Protein AF-A0A2A2LGZ2-F1 (afdb_monomer_lite)

pLDDT: mean 76.16, std 16.34, range [39.12, 95.75]

Structure (mmCIF, N/CA/C/O backbone):
data_AF-A0A2A2LGZ2-F1
#
_entry.id   AF-A0A2A2LGZ2-F1
#
loop_
_atom_site.group_PDB
_atom_site.id
_atom_site.type_symbol
_atom_site.label_atom_id
_atom_site.label_alt_id
_atom_site.label_comp_id
_atom_site.label_asym_id
_atom_site.label_entity_id
_atom_site.label_seq_id
_atom_site.pdbx_PDB_ins_code
_atom_site.Cartn_x
_atom_site.Cartn_y
_atom_site.Cartn_z
_atom_site.occupancy
_atom_site.B_iso_or_equiv
_atom_site.auth_seq_id
_atom_site.auth_comp_id
_atom_site.auth_asym_id
_atom_site.auth_atom_id
_atom_site.pdbx_PDB_model_num
ATOM 1 N N . MET A 1 1 ? 76.588 16.239 -77.522 1.00 44.78 1 MET A N 1
ATOM 2 C CA . MET A 1 1 ? 76.264 17.146 -76.398 1.00 44.78 1 MET A CA 1
ATOM 3 C C . MET A 1 1 ? 74.750 17.242 -76.330 1.00 44.78 1 MET A C 1
ATOM 5 O O . MET A 1 1 ? 74.149 17.799 -77.230 1.00 44.78 1 MET A O 1
ATOM 9 N N . MET A 1 2 ? 74.140 16.309 -75.604 1.00 39.12 2 MET A N 1
ATOM 10 C CA . MET A 1 2 ? 73.633 16.467 -74.230 1.00 39.12 2 MET A CA 1
ATOM 11 C C . MET A 1 2 ? 72.289 17.203 -74.178 1.00 39.12 2 MET A C 1
ATOM 13 O O . MET A 1 2 ? 72.211 18.424 -74.146 1.00 39.12 2 MET A O 1
ATOM 17 N N . TYR A 1 3 ? 71.244 16.375 -74.173 1.00 49.75 3 TYR A N 1
ATOM 18 C CA . TYR A 1 3 ? 69.929 16.649 -73.613 1.00 49.75 3 TYR A CA 1
ATOM 19 C C . TYR A 1 3 ? 70.075 16.844 -72.098 1.00 49.75 3 TYR A C 1
ATOM 21 O O . TYR A 1 3 ? 70.552 15.934 -71.422 1.00 49.75 3 TYR A O 1
ATOM 29 N N . GLN A 1 4 ? 69.614 17.968 -71.556 1.00 49.53 4 GLN A N 1
ATOM 30 C CA . GLN A 1 4 ? 69.186 18.024 -70.161 1.00 49.53 4 GLN A CA 1
ATOM 31 C C . GLN A 1 4 ? 68.104 19.097 -70.027 1.00 49.53 4 GLN A C 1
ATOM 33 O O . GLN A 1 4 ? 68.352 20.289 -70.179 1.00 49.53 4 GLN A O 1
ATOM 38 N N . LYS A 1 5 ? 66.867 18.632 -69.859 1.00 46.56 5 LYS A N 1
ATOM 39 C CA . LYS A 1 5 ? 65.690 19.441 -69.568 1.00 46.56 5 LYS A CA 1
ATOM 40 C C . LYS A 1 5 ? 65.498 19.324 -68.062 1.00 46.56 5 LYS A C 1
ATOM 42 O O . LYS A 1 5 ? 65.321 18.216 -67.566 1.00 46.56 5 LYS A O 1
ATOM 47 N N . ASP A 1 6 ? 65.628 20.435 -67.350 1.00 51.03 6 ASP A N 1
ATOM 48 C CA . ASP A 1 6 ? 65.463 20.471 -65.901 1.00 51.03 6 ASP A CA 1
ATOM 49 C C . ASP A 1 6 ? 63.998 20.209 -65.541 1.00 51.03 6 ASP A C 1
ATOM 51 O O . ASP A 1 6 ? 63.151 21.106 -65.578 1.00 51.03 6 ASP A O 1
ATOM 55 N N . ASP A 1 7 ? 63.705 18.963 -65.180 1.00 48.34 7 ASP A N 1
ATOM 56 C CA . ASP A 1 7 ? 62.466 18.573 -64.520 1.00 48.34 7 ASP A CA 1
ATOM 57 C C . ASP A 1 7 ? 62.476 19.128 -63.089 1.00 48.34 7 ASP A C 1
ATOM 59 O O . ASP A 1 7 ? 62.823 18.454 -62.116 1.00 48.34 7 ASP A O 1
ATOM 63 N N . ARG A 1 8 ? 62.085 20.399 -62.940 1.00 48.09 8 ARG A N 1
ATOM 64 C CA . ARG A 1 8 ? 61.658 20.922 -61.641 1.00 48.09 8 ARG A CA 1
ATOM 65 C C . ARG A 1 8 ? 60.344 20.248 -61.266 1.00 48.09 8 ARG A C 1
ATOM 67 O O . ARG A 1 8 ? 59.267 20.654 -61.692 1.00 48.09 8 ARG A O 1
ATOM 74 N N . PHE A 1 9 ? 60.481 19.199 -60.465 1.00 47.12 9 PHE A N 1
ATOM 75 C CA . PHE A 1 9 ? 59.415 18.524 -59.744 1.00 47.12 9 PHE A CA 1
ATOM 76 C C . PHE A 1 9 ? 58.618 19.548 -58.922 1.00 47.12 9 PHE A C 1
ATOM 78 O O . PHE A 1 9 ? 59.066 20.030 -57.882 1.00 47.12 9 PHE A O 1
ATOM 85 N N . ASP A 1 10 ? 57.426 19.882 -59.403 1.00 51.50 10 ASP A N 1
ATOM 86 C CA . ASP A 1 10 ? 56.444 20.682 -58.682 1.00 51.50 10 ASP A CA 1
ATOM 87 C C . ASP A 1 10 ? 55.789 19.775 -57.625 1.00 51.50 10 ASP A C 1
ATOM 89 O O . ASP A 1 10 ? 54.738 19.162 -57.833 1.00 51.50 10 ASP A O 1
ATOM 93 N N . VAL A 1 11 ? 56.473 19.590 -56.492 1.00 50.34 11 VAL A N 1
ATOM 94 C CA . VAL A 1 11 ? 55.923 18.868 -55.340 1.00 50.34 11 VAL A CA 1
ATOM 95 C C . VAL A 1 11 ? 54.878 19.771 -54.690 1.00 50.34 11 VAL A C 1
ATOM 97 O O . VAL A 1 11 ? 55.154 20.479 -53.724 1.00 50.34 11 VAL A O 1
ATOM 100 N N . ARG A 1 12 ? 53.637 19.729 -55.189 1.00 44.62 12 ARG A N 1
ATOM 101 C CA . ARG A 1 12 ? 52.492 20.108 -54.354 1.00 44.62 12 ARG A CA 1
ATOM 102 C C . ARG A 1 12 ? 52.461 19.143 -53.171 1.00 44.62 12 ARG A C 1
ATOM 104 O O . ARG A 1 12 ? 52.309 17.941 -53.403 1.00 44.62 12 ARG A O 1
ATOM 111 N N . PRO A 1 13 ? 52.524 19.608 -51.913 1.00 41.66 13 PRO A N 1
ATOM 112 C CA . PRO A 1 13 ? 52.136 18.758 -50.807 1.00 41.66 13 PRO A CA 1
ATOM 113 C C . PRO A 1 13 ? 50.638 18.485 -50.959 1.00 41.66 13 PRO A C 1
ATOM 115 O O . PRO A 1 13 ? 49.785 19.331 -50.689 1.00 41.66 13 PRO A O 1
ATOM 118 N N . GLN A 1 14 ? 50.323 17.292 -51.459 1.00 46.50 14 GLN A N 1
ATOM 119 C CA . GLN A 1 14 ? 48.977 16.751 -51.454 1.00 46.50 14 GLN A CA 1
ATOM 120 C C . GLN A 1 14 ? 48.501 16.753 -49.996 1.00 46.50 14 GLN A C 1
ATOM 122 O O . GLN A 1 14 ? 49.131 16.177 -49.109 1.00 46.50 14 GLN A O 1
ATOM 127 N N . SER A 1 15 ? 47.421 17.487 -49.742 1.00 46.94 15 SER A N 1
ATOM 128 C CA . SER A 1 15 ? 46.870 17.745 -48.417 1.00 46.94 15 SER A CA 1
ATOM 129 C C . SER A 1 15 ? 46.639 16.450 -47.629 1.00 46.94 15 SER A C 1
ATOM 131 O O . SER A 1 15 ? 45.709 15.694 -47.911 1.00 46.94 15 SER A O 1
ATOM 133 N N . SER A 1 16 ? 47.413 16.232 -46.570 1.00 45.28 16 SER A N 1
ATOM 134 C CA . SER A 1 16 ? 47.244 15.124 -45.620 1.00 45.28 16 SER A CA 1
ATOM 135 C C . SER A 1 16 ? 46.106 15.364 -44.606 1.00 45.28 16 SER A C 1
ATOM 137 O O . SER A 1 16 ? 46.173 14.934 -43.454 1.00 45.28 16 SER A O 1
ATOM 139 N N . SER A 1 17 ? 45.023 16.043 -45.007 1.00 50.12 17 SER A N 1
ATOM 140 C CA . SER A 1 17 ? 43.923 16.429 -44.103 1.00 50.12 17 SER A CA 1
ATOM 141 C C . SER A 1 17 ? 42.783 15.402 -43.997 1.00 50.12 17 SER A C 1
ATOM 143 O O . SER A 1 17 ? 41.851 15.600 -43.216 1.00 50.12 17 SER A O 1
ATOM 145 N N . SER A 1 18 ? 42.840 14.275 -44.716 1.00 51.56 18 SER A N 1
ATOM 146 C CA . SER A 1 18 ? 41.735 13.301 -44.753 1.00 51.56 18 SER A CA 1
ATOM 147 C C . SER A 1 18 ? 41.701 12.327 -43.567 1.00 51.56 18 SER A C 1
ATOM 149 O O . SER A 1 18 ? 40.631 11.825 -43.222 1.00 51.56 18 SER A O 1
ATOM 151 N N . ARG A 1 19 ? 42.826 12.097 -42.870 1.00 50.62 19 ARG A N 1
ATOM 152 C CA . ARG A 1 19 ? 42.880 11.142 -41.741 1.00 50.62 19 ARG A CA 1
ATOM 153 C C . ARG A 1 19 ? 42.188 11.634 -40.467 1.00 50.62 19 ARG A C 1
ATOM 155 O O . ARG A 1 19 ? 41.647 10.820 -39.727 1.00 50.62 19 ARG A O 1
ATOM 162 N N . ARG A 1 20 ? 42.157 12.948 -40.213 1.00 51.59 20 ARG A N 1
ATOM 163 C CA . ARG A 1 20 ? 41.529 13.511 -38.996 1.00 51.59 20 ARG A CA 1
ATOM 164 C C . ARG A 1 20 ? 40.005 13.615 -39.102 1.00 51.59 20 ARG A C 1
ATOM 166 O O . ARG A 1 20 ? 39.320 13.531 -38.090 1.00 51.59 20 ARG A O 1
ATOM 173 N N . LYS A 1 21 ? 39.472 13.752 -40.322 1.00 53.53 21 LYS A N 1
ATOM 174 C CA . LYS A 1 21 ? 38.022 13.834 -40.566 1.00 53.53 21 LYS A CA 1
ATOM 175 C C . LYS A 1 21 ? 37.324 12.483 -40.375 1.00 53.53 21 LYS A C 1
ATOM 177 O O . LYS A 1 21 ? 36.236 12.456 -39.816 1.00 53.53 21 LYS A O 1
ATOM 182 N N . CYS A 1 22 ? 37.983 11.382 -40.748 1.00 53.44 22 CYS A N 1
ATOM 183 C CA . CYS A 1 22 ? 37.447 10.025 -40.591 1.00 53.44 22 CYS A CA 1
ATOM 184 C C . CYS A 1 22 ? 37.313 9.611 -39.110 1.00 53.44 22 CYS A C 1
ATOM 186 O O . CYS A 1 22 ? 36.309 9.026 -38.715 1.00 53.44 22 CYS A O 1
ATOM 188 N N . GLY A 1 23 ? 38.274 9.991 -38.256 1.00 62.25 23 GLY A N 1
ATOM 189 C CA . GLY A 1 23 ? 38.171 9.744 -36.811 1.00 62.25 23 GLY A CA 1
ATOM 190 C C . GLY A 1 23 ? 37.024 10.518 -36.153 1.00 62.25 23 GLY A C 1
ATOM 191 O O . GLY A 1 23 ? 36.313 9.978 -35.312 1.00 62.25 23 GLY A O 1
ATOM 192 N N . TRP A 1 24 ? 36.788 11.763 -36.578 1.00 71.25 24 TRP A N 1
ATOM 193 C CA . TRP A 1 24 ? 35.737 12.599 -35.995 1.00 71.25 24 TRP A CA 1
ATOM 194 C C . TRP A 1 24 ? 34.327 12.122 -36.364 1.00 71.25 24 TRP A C 1
ATOM 196 O O . TRP A 1 24 ? 33.457 12.064 -35.498 1.00 71.25 24 TRP A O 1
ATOM 206 N N . THR A 1 25 ? 34.110 11.686 -37.610 1.00 78.81 25 THR A N 1
ATOM 207 C CA . THR A 1 25 ? 32.826 11.103 -38.036 1.00 78.81 25 THR A CA 1
ATOM 208 C C . THR A 1 25 ? 32.512 9.800 -37.304 1.00 78.81 25 THR A C 1
ATOM 210 O O . THR A 1 25 ? 31.365 9.575 -36.929 1.00 78.81 25 THR A O 1
ATOM 213 N N . VAL A 1 26 ? 33.524 8.968 -37.035 1.00 83.12 26 VAL A N 1
ATOM 214 C CA . VAL A 1 26 ? 33.347 7.719 -36.277 1.00 83.12 26 VAL A CA 1
ATOM 215 C C . VAL A 1 26 ? 32.962 8.014 -34.824 1.00 83.12 26 VAL A C 1
ATOM 217 O O . VAL A 1 26 ? 32.014 7.419 -34.319 1.00 83.12 26 VAL A O 1
ATOM 220 N N . CYS A 1 27 ? 33.607 8.986 -34.171 1.00 82.81 27 CYS A N 1
ATOM 221 C CA . CYS A 1 27 ? 33.244 9.391 -32.808 1.00 82.81 27 CYS A CA 1
ATOM 222 C C . CYS A 1 27 ? 31.810 9.936 -32.704 1.00 82.81 27 CYS A C 1
ATOM 224 O O . CYS A 1 27 ? 31.127 9.656 -31.722 1.00 82.81 27 CYS A O 1
ATOM 226 N N . ILE A 1 28 ? 31.332 10.675 -33.711 1.00 86.19 28 ILE A N 1
ATOM 227 C CA . ILE A 1 28 ? 29.954 11.194 -33.739 1.00 86.19 28 ILE A CA 1
ATOM 228 C C . ILE A 1 28 ? 28.942 10.048 -33.856 1.00 86.19 28 ILE A C 1
ATOM 230 O O . ILE A 1 28 ? 27.957 10.022 -33.121 1.00 86.19 28 ILE A O 1
ATOM 234 N N . VAL A 1 29 ? 29.194 9.078 -34.740 1.00 90.00 29 VAL A N 1
ATOM 235 C CA . VAL A 1 29 ? 28.307 7.916 -34.921 1.00 90.00 29 VAL A CA 1
ATOM 236 C C . VAL A 1 29 ? 28.266 7.057 -33.656 1.00 90.00 29 VAL A C 1
ATOM 238 O O . VAL A 1 29 ? 27.186 6.676 -33.210 1.00 90.00 29 VAL A O 1
ATOM 241 N N . VAL A 1 30 ? 29.418 6.807 -33.030 1.00 90.81 30 VAL A N 1
ATOM 242 C CA . VAL A 1 30 ? 29.490 6.078 -31.754 1.00 90.81 30 VAL A CA 1
ATOM 243 C C . VAL A 1 30 ? 28.767 6.845 -30.643 1.00 90.81 30 VAL A C 1
ATOM 245 O O . VAL A 1 30 ? 28.018 6.241 -29.879 1.00 90.81 30 VAL A O 1
ATOM 248 N N . GLY A 1 31 ? 28.919 8.171 -30.584 1.00 92.00 31 GLY A N 1
ATOM 249 C CA . GLY A 1 31 ? 28.205 9.020 -29.629 1.00 92.00 31 GLY A CA 1
ATOM 250 C C . GLY A 1 31 ? 26.684 8.975 -29.806 1.00 92.00 31 GLY A C 1
ATOM 251 O O . GLY A 1 31 ? 25.954 8.850 -28.825 1.00 92.00 31 GLY A O 1
ATOM 252 N N . LEU A 1 32 ? 26.196 9.003 -31.050 1.00 92.50 32 LEU A N 1
ATOM 253 C CA . LEU A 1 32 ? 24.768 8.870 -31.352 1.00 92.50 32 LEU A CA 1
ATOM 254 C C . LEU A 1 32 ? 24.224 7.492 -30.963 1.00 92.50 32 LEU A C 1
ATOM 256 O O . LEU A 1 32 ? 23.167 7.410 -30.343 1.00 92.50 32 LEU A O 1
ATOM 260 N N . LEU A 1 3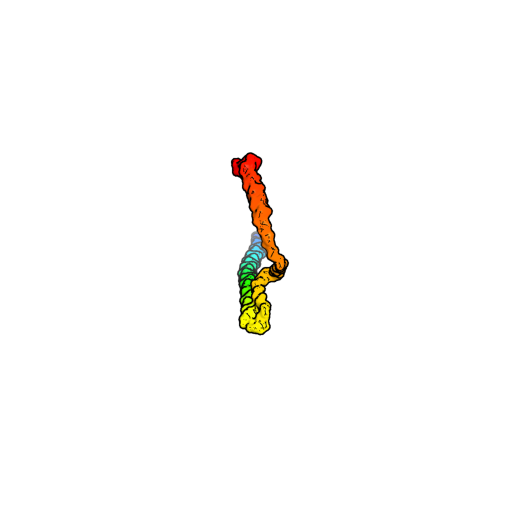3 ? 24.954 6.415 -31.263 1.00 93.56 33 LEU A N 1
ATOM 261 C CA . LEU A 1 33 ? 24.564 5.063 -30.854 1.00 93.56 33 LEU A CA 1
ATOM 262 C C . LEU A 1 33 ? 24.542 4.910 -29.328 1.00 93.56 33 LEU A C 1
ATOM 264 O O . LEU A 1 33 ? 23.622 4.294 -28.792 1.00 93.56 33 LEU A O 1
ATOM 268 N N . ALA A 1 34 ? 25.499 5.516 -28.623 1.00 93.94 34 ALA A N 1
ATOM 269 C CA . ALA A 1 34 ? 25.519 5.532 -27.164 1.00 93.94 34 ALA A CA 1
ATOM 270 C C . ALA A 1 34 ? 24.314 6.291 -26.580 1.00 93.94 34 ALA A C 1
ATOM 272 O O . ALA A 1 34 ? 23.690 5.809 -25.636 1.00 93.94 34 ALA A O 1
ATOM 273 N N . LEU A 1 35 ? 23.938 7.434 -27.165 1.00 93.81 35 LEU A N 1
ATOM 274 C CA . LEU A 1 35 ? 22.752 8.194 -26.750 1.00 93.81 35 LEU A CA 1
ATOM 275 C C . LEU A 1 35 ? 21.451 7.424 -26.997 1.00 93.81 35 LEU A C 1
ATOM 277 O O . LEU A 1 35 ? 20.571 7.420 -26.138 1.00 93.81 35 LEU A O 1
ATOM 281 N N . ILE A 1 36 ? 21.338 6.737 -28.135 1.00 95.25 36 ILE A N 1
ATOM 282 C CA . ILE A 1 36 ? 20.180 5.887 -28.439 1.00 95.25 36 ILE A CA 1
ATOM 283 C C . ILE A 1 36 ? 20.109 4.718 -27.450 1.00 95.25 36 ILE A C 1
ATOM 285 O O . ILE A 1 36 ? 19.046 4.452 -26.891 1.00 95.25 36 ILE A O 1
ATOM 289 N N . GLY A 1 37 ? 21.238 4.059 -27.177 1.00 95.12 37 GLY A N 1
ATOM 290 C CA . GLY 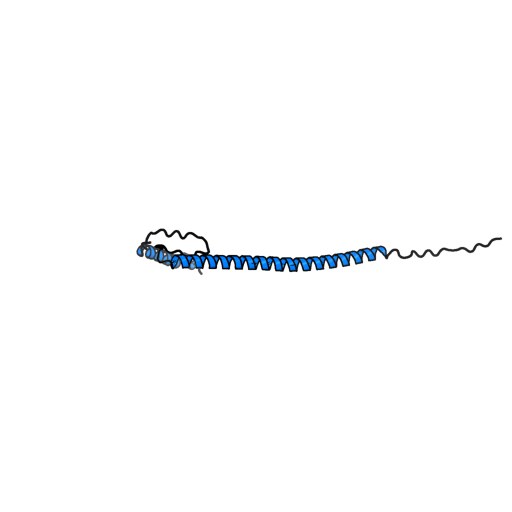A 1 37 ? 21.317 2.991 -26.180 1.00 95.12 37 GLY A CA 1
ATOM 291 C C . GLY A 1 37 ? 20.898 3.465 -24.786 1.00 95.12 37 GLY A C 1
ATOM 292 O O . GLY A 1 37 ? 20.112 2.794 -24.119 1.00 95.12 37 GLY A O 1
ATOM 293 N N . LEU A 1 38 ? 21.344 4.657 -24.378 1.00 95.62 38 LEU A N 1
ATOM 294 C CA . LEU A 1 38 ? 20.950 5.271 -23.112 1.00 95.62 38 LEU A CA 1
ATOM 295 C C . LEU A 1 38 ? 19.444 5.567 -23.066 1.00 95.62 38 LEU A C 1
ATOM 297 O O . LEU A 1 38 ? 18.796 5.266 -22.066 1.00 95.62 38 LEU A O 1
ATOM 301 N N . ALA A 1 39 ? 18.869 6.109 -2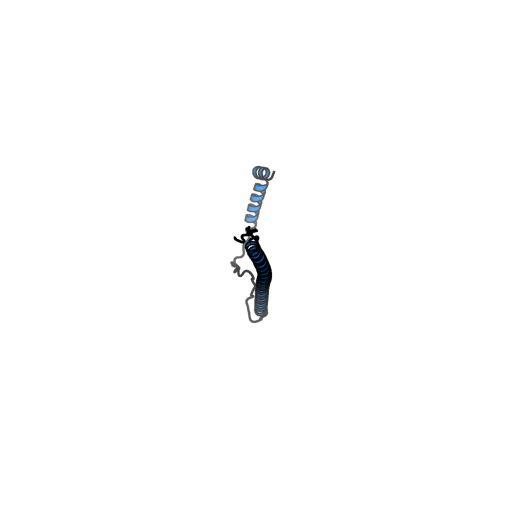4.142 1.00 94.69 39 ALA A N 1
ATOM 302 C CA . ALA A 1 39 ? 17.437 6.395 -24.213 1.00 94.69 39 ALA A CA 1
ATOM 303 C C . ALA A 1 39 ? 16.587 5.117 -24.101 1.00 94.69 39 ALA A C 1
ATOM 305 O O . ALA A 1 39 ? 15.608 5.087 -23.352 1.00 94.69 39 ALA A O 1
ATOM 306 N N . ILE A 1 40 ? 16.991 4.040 -24.784 1.00 95.75 40 ILE A N 1
ATOM 307 C CA . ILE A 1 40 ? 16.324 2.734 -24.695 1.00 95.75 40 ILE A CA 1
ATOM 308 C C . ILE A 1 40 ? 16.444 2.167 -23.277 1.00 95.75 40 ILE A C 1
ATOM 310 O O . ILE A 1 40 ? 15.450 1.690 -22.727 1.00 95.75 40 ILE A O 1
ATOM 314 N N . PHE A 1 41 ? 17.631 2.248 -22.669 1.00 95.75 41 PHE A N 1
ATOM 315 C CA . PHE A 1 41 ? 17.863 1.779 -21.304 1.00 95.75 41 PHE A CA 1
ATOM 316 C C . PHE A 1 41 ? 16.990 2.524 -20.290 1.00 95.75 41 PHE A C 1
ATOM 318 O O . PHE A 1 41 ? 16.346 1.888 -19.460 1.00 95.75 41 PHE A O 1
ATOM 325 N N . LEU A 1 42 ? 16.907 3.853 -20.386 1.00 95.38 42 LEU A N 1
ATOM 326 C CA . LEU A 1 42 ? 16.059 4.664 -19.511 1.00 95.38 42 LEU A CA 1
ATOM 327 C C . LEU A 1 42 ? 14.572 4.334 -19.688 1.00 95.38 42 LEU A C 1
ATOM 329 O O . LEU A 1 42 ? 13.856 4.212 -18.695 1.00 95.38 42 LEU A O 1
ATOM 333 N N . GLY A 1 43 ? 14.116 4.129 -20.927 1.00 95.50 43 GLY A N 1
ATOM 334 C CA . GLY A 1 43 ? 12.745 3.696 -21.203 1.00 95.50 43 GLY A CA 1
ATOM 335 C C . GLY A 1 43 ? 12.428 2.341 -20.565 1.00 95.50 43 GLY A C 1
ATOM 336 O O . GLY A 1 43 ? 11.432 2.202 -19.854 1.00 95.50 43 GLY A O 1
ATOM 337 N N . TRP A 1 44 ? 13.309 1.355 -20.751 1.00 95.25 44 TRP A N 1
ATOM 338 C CA . TRP A 1 44 ? 13.160 0.029 -20.149 1.00 95.25 44 TRP A CA 1
ATOM 339 C C . TRP A 1 44 ? 13.212 0.067 -18.624 1.00 95.25 44 TRP A C 1
ATOM 341 O O . TRP A 1 44 ? 12.346 -0.518 -17.978 1.00 95.25 44 TRP A O 1
ATOM 351 N N . ALA A 1 45 ? 14.179 0.777 -18.045 1.00 93.44 45 ALA A N 1
ATOM 352 C CA . ALA A 1 45 ? 14.310 0.930 -16.601 1.00 93.44 45 ALA A CA 1
ATOM 353 C C . ALA A 1 45 ? 13.061 1.582 -15.992 1.00 93.44 45 ALA A C 1
ATOM 355 O O . ALA A 1 45 ? 12.553 1.100 -14.981 1.00 93.44 45 ALA A O 1
ATOM 356 N N . GLY A 1 46 ? 12.513 2.616 -16.640 1.00 94.06 46 GLY A N 1
ATOM 357 C CA . GLY A 1 46 ? 11.272 3.265 -16.218 1.00 94.06 46 GLY A CA 1
ATOM 358 C C . GLY A 1 46 ? 10.077 2.310 -16.213 1.00 94.06 46 GLY A C 1
ATOM 359 O O . GLY A 1 46 ? 9.354 2.237 -15.220 1.00 94.06 46 GLY A O 1
ATOM 360 N N . VAL A 1 47 ? 9.898 1.519 -17.278 1.00 94.38 47 VAL A N 1
ATOM 361 C CA . VAL A 1 47 ? 8.827 0.509 -17.346 1.00 94.38 47 VAL A CA 1
ATOM 362 C C . VAL A 1 47 ? 9.018 -0.579 -16.289 1.00 94.38 47 VAL A C 1
ATOM 364 O O . VAL A 1 47 ? 8.051 -0.973 -15.640 1.00 94.38 47 VAL A O 1
ATOM 367 N N . MET A 1 48 ? 10.246 -1.058 -16.087 1.00 93.31 48 MET A N 1
ATOM 368 C CA . MET A 1 48 ? 10.550 -2.106 -15.108 1.00 93.31 48 MET A CA 1
ATOM 369 C C . MET A 1 48 ? 10.248 -1.631 -13.681 1.00 93.31 48 MET A C 1
ATOM 371 O O . MET A 1 48 ? 9.518 -2.300 -12.951 1.00 93.31 48 MET A O 1
ATOM 375 N N . LEU A 1 49 ? 10.715 -0.431 -13.320 1.00 90.38 49 LEU A N 1
ATOM 376 C CA . LEU A 1 49 ? 10.432 0.192 -12.026 1.00 90.38 49 LEU A CA 1
ATOM 377 C C . LEU A 1 49 ? 8.935 0.443 -11.829 1.00 90.38 49 LEU A C 1
ATOM 379 O O . LEU A 1 49 ? 8.409 0.172 -10.753 1.00 90.38 49 LEU A O 1
ATOM 383 N N . TYR A 1 50 ? 8.233 0.903 -12.867 1.00 92.19 50 TYR A N 1
ATOM 384 C CA . TYR A 1 50 ? 6.788 1.100 -12.809 1.00 92.19 50 TYR A CA 1
ATOM 385 C C . TYR A 1 50 ? 6.042 -0.215 -12.562 1.00 92.19 50 TYR A C 1
ATOM 387 O O . TYR A 1 50 ? 5.205 -0.284 -11.664 1.00 92.19 50 TYR A O 1
ATOM 395 N N . LYS A 1 51 ? 6.364 -1.279 -13.310 1.00 90.50 51 LYS A N 1
ATOM 396 C CA . LYS A 1 51 ? 5.733 -2.593 -13.117 1.00 90.50 51 LYS A CA 1
ATOM 397 C C . LYS A 1 51 ? 6.026 -3.145 -11.729 1.00 90.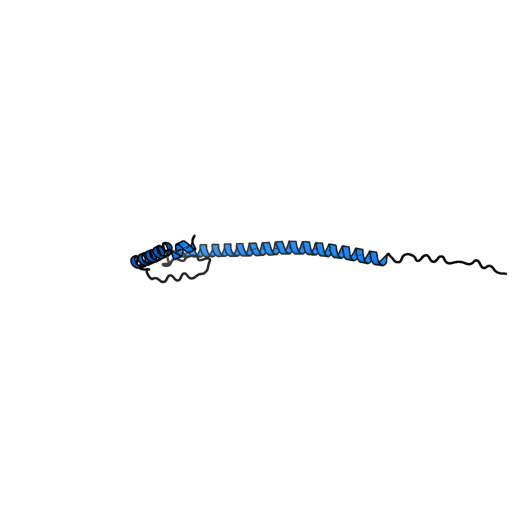50 51 LYS A C 1
ATOM 399 O O . LYS A 1 51 ? 5.099 -3.606 -11.078 1.00 90.50 51 LYS A O 1
ATOM 404 N N . HIS A 1 52 ? 7.267 -3.044 -11.257 1.00 88.19 52 HIS A N 1
ATOM 405 C CA . HIS A 1 52 ? 7.627 -3.511 -9.922 1.00 88.19 52 HIS A CA 1
ATOM 406 C C . HIS A 1 52 ? 6.892 -2.729 -8.826 1.00 88.19 52 HIS A C 1
ATOM 408 O O . HIS A 1 52 ? 6.389 -3.328 -7.880 1.00 88.19 52 HIS A O 1
ATOM 414 N N . TYR A 1 53 ? 6.770 -1.407 -8.964 1.00 86.50 53 TYR A N 1
ATOM 415 C CA . TYR A 1 53 ? 6.026 -0.579 -8.016 1.00 86.50 53 TYR A CA 1
ATOM 416 C C . TYR A 1 53 ? 4.530 -0.924 -7.996 1.00 86.50 53 TYR A C 1
ATOM 418 O O . TYR A 1 53 ? 3.936 -1.076 -6.930 1.00 86.50 53 TYR A O 1
ATOM 426 N N . VAL A 1 54 ? 3.913 -1.071 -9.172 1.00 87.75 54 VAL A N 1
ATOM 427 C CA . VAL A 1 54 ? 2.491 -1.425 -9.285 1.00 87.75 54 VAL A CA 1
ATOM 428 C C . VAL A 1 54 ? 2.229 -2.832 -8.750 1.00 87.75 54 VAL A C 1
ATOM 430 O O . VAL A 1 54 ? 1.241 -3.016 -8.040 1.00 87.75 54 VAL A O 1
ATOM 433 N N . SER A 1 55 ? 3.105 -3.800 -9.037 1.00 83.44 55 SER A N 1
ATOM 434 C CA . SER A 1 55 ? 3.036 -5.150 -8.468 1.00 83.44 55 SER A CA 1
ATOM 435 C C . SER A 1 55 ? 3.115 -5.115 -6.944 1.00 83.44 55 SER A C 1
ATOM 437 O O . SER A 1 55 ? 2.199 -5.606 -6.300 1.00 83.44 55 SER A O 1
ATOM 439 N N . ASP A 1 56 ? 4.094 -4.419 -6.359 1.00 81.50 56 ASP A N 1
ATOM 440 C CA . ASP A 1 56 ? 4.233 -4.298 -4.899 1.00 81.50 56 ASP A CA 1
ATOM 441 C C . ASP A 1 56 ? 2.976 -3.725 -4.224 1.00 81.50 56 ASP A C 1
ATOM 443 O O . ASP A 1 56 ? 2.590 -4.131 -3.123 1.00 81.50 56 ASP A O 1
ATOM 447 N N . VAL A 1 57 ? 2.335 -2.739 -4.858 1.00 80.44 57 VAL A N 1
ATOM 448 C CA . VAL A 1 57 ? 1.096 -2.139 -4.347 1.00 80.44 57 VAL A CA 1
ATOM 449 C C . VAL A 1 57 ? -0.085 -3.099 -4.499 1.00 80.44 57 VAL A C 1
ATOM 451 O O . VAL A 1 57 ? -0.900 -3.208 -3.577 1.00 80.44 57 VAL A O 1
ATOM 454 N N . ASN A 1 58 ? -0.185 -3.800 -5.630 1.00 82.62 58 ASN A N 1
ATOM 455 C CA . ASN A 1 58 ? -1.244 -4.779 -5.863 1.00 82.62 58 ASN A CA 1
ATOM 456 C C . ASN A 1 58 ? -1.121 -5.985 -4.931 1.00 82.62 58 ASN A C 1
ATOM 458 O O . ASN A 1 58 ? -2.122 -6.353 -4.323 1.00 82.62 58 ASN A O 1
ATOM 462 N N . ASP A 1 59 ? 0.080 -6.523 -4.741 1.00 79.12 59 ASP A N 1
ATOM 463 C CA . ASP A 1 59 ? 0.339 -7.670 -3.869 1.00 79.12 59 ASP A CA 1
ATOM 464 C C . ASP A 1 59 ? -0.028 -7.338 -2.418 1.00 79.12 59 ASP A C 1
ATOM 466 O O . ASP A 1 59 ? -0.685 -8.120 -1.728 1.00 79.12 59 ASP A O 1
ATOM 470 N N . LYS A 1 60 ? 0.303 -6.122 -1.953 1.00 80.62 60 LYS A N 1
ATOM 471 C CA . LYS A 1 60 ? -0.135 -5.630 -0.635 1.00 80.62 60 LYS A CA 1
ATOM 472 C C . LYS A 1 60 ? -1.655 -5.543 -0.531 1.00 80.62 60 LYS A C 1
ATOM 474 O O . LYS A 1 60 ? -2.212 -5.879 0.512 1.00 80.62 60 LYS A O 1
ATOM 479 N N . ARG A 1 61 ? -2.329 -5.081 -1.587 1.00 83.25 61 ARG A N 1
ATOM 480 C CA . ARG A 1 61 ? -3.792 -4.962 -1.613 1.00 83.25 61 ARG A CA 1
ATOM 481 C C . ARG A 1 61 ? -4.468 -6.332 -1.592 1.00 83.25 61 ARG A C 1
ATOM 483 O O . ARG A 1 61 ? -5.409 -6.524 -0.830 1.00 83.25 61 ARG A O 1
ATOM 490 N N . GLU A 1 62 ? -3.972 -7.278 -2.379 1.00 82.88 62 GLU A N 1
ATOM 491 C CA . GLU A 1 62 ? -4.504 -8.639 -2.438 1.00 82.88 62 GLU A CA 1
ATOM 492 C C . GLU A 1 62 ? -4.316 -9.379 -1.110 1.00 82.88 62 GLU A C 1
ATOM 494 O O . GLU A 1 62 ? -5.244 -10.025 -0.619 1.00 82.88 62 GLU A O 1
ATOM 499 N N . ASN A 1 63 ? -3.158 -9.213 -0.470 1.00 84.44 63 ASN A N 1
ATOM 500 C CA . ASN A 1 63 ? -2.886 -9.809 0.835 1.00 84.44 63 ASN A CA 1
ATOM 501 C C . ASN A 1 63 ? -3.773 -9.195 1.939 1.00 84.44 63 ASN A C 1
ATOM 503 O O . ASN A 1 63 ? -4.368 -9.917 2.742 1.00 84.44 63 ASN A O 1
ATOM 507 N N . ASP A 1 64 ? -3.953 -7.867 1.933 1.00 86.62 64 ASP A N 1
ATOM 508 C CA . ASP A 1 64 ? -4.899 -7.173 2.820 1.00 86.62 64 ASP A CA 1
ATOM 509 C C . ASP A 1 64 ? -6.335 -7.708 2.649 1.00 86.62 64 ASP A C 1
ATOM 511 O O . ASP A 1 64 ? -7.045 -7.937 3.635 1.00 86.62 64 ASP A O 1
ATOM 515 N N . ASP A 1 65 ? -6.773 -7.919 1.407 1.00 88.31 65 ASP A N 1
ATOM 516 C CA . ASP A 1 65 ? -8.104 -8.440 1.093 1.00 88.31 65 ASP A CA 1
ATOM 517 C C . ASP A 1 65 ? -8.265 -9.908 1.509 1.00 88.31 65 ASP A C 1
ATOM 519 O O . ASP A 1 65 ? -9.303 -10.281 2.067 1.00 8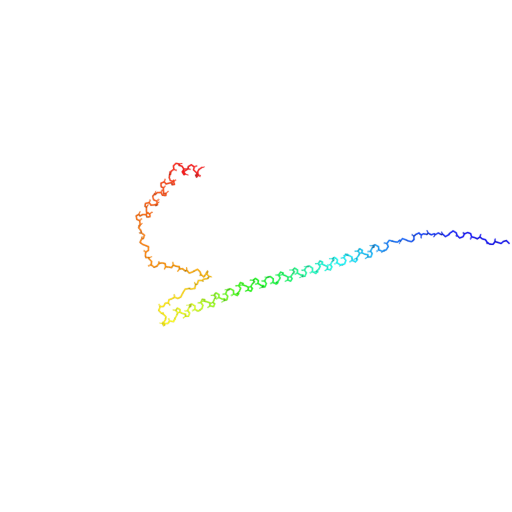8.31 65 ASP A O 1
ATOM 523 N N . TYR A 1 66 ? -7.238 -10.734 1.304 1.00 87.81 66 TYR A N 1
ATOM 524 C CA . TYR A 1 66 ? -7.199 -12.118 1.773 1.00 87.81 66 TYR A CA 1
ATOM 525 C C . TYR A 1 66 ? -7.335 -12.199 3.301 1.00 87.81 66 TYR A C 1
ATOM 527 O O . TYR A 1 66 ? -8.211 -12.896 3.820 1.00 87.81 66 TYR A O 1
ATOM 535 N N . LEU A 1 67 ? -6.551 -11.407 4.038 1.00 88.81 67 LEU A N 1
ATOM 536 C CA . LEU A 1 67 ? -6.616 -11.346 5.499 1.00 88.81 67 LEU A CA 1
ATOM 537 C C . LEU A 1 67 ? -7.974 -10.837 5.997 1.00 88.81 67 LEU A C 1
ATOM 539 O O . LEU A 1 67 ? -8.505 -11.348 6.985 1.00 88.81 67 LEU A O 1
ATOM 543 N N . ARG A 1 68 ? -8.583 -9.860 5.314 1.00 89.12 68 ARG A N 1
ATOM 544 C CA . ARG A 1 68 ? -9.945 -9.407 5.641 1.00 89.12 68 ARG A CA 1
ATOM 545 C C . ARG A 1 68 ? -10.977 -10.512 5.459 1.00 89.12 68 ARG A C 1
ATOM 547 O O . ARG A 1 68 ? -11.877 -10.614 6.291 1.00 89.12 68 ARG A O 1
ATOM 554 N N . LYS A 1 69 ? -10.866 -11.322 4.402 1.00 91.88 69 LYS A N 1
ATOM 555 C CA . LYS A 1 69 ? -11.761 -12.469 4.176 1.00 91.88 69 LYS A CA 1
ATOM 556 C C . LYS A 1 69 ? -11.620 -13.505 5.287 1.00 91.88 69 LYS A C 1
ATOM 558 O O . LYS A 1 69 ? -12.637 -13.913 5.836 1.00 91.88 69 LYS A O 1
ATOM 563 N N . LEU A 1 70 ? -10.392 -13.842 5.684 1.00 88.50 70 LEU A N 1
ATOM 564 C CA . LEU A 1 70 ? -10.146 -14.753 6.806 1.00 88.50 70 LEU A CA 1
ATOM 565 C C . LEU A 1 70 ? -10.741 -14.229 8.116 1.00 88.50 70 LEU A C 1
ATOM 567 O O . LEU A 1 70 ? -11.431 -14.954 8.825 1.00 88.50 70 LEU A O 1
ATOM 571 N N . VAL A 1 71 ? -10.530 -12.946 8.424 1.00 89.69 71 VAL A N 1
ATOM 572 C CA . VAL A 1 71 ? -11.099 -12.322 9.628 1.00 89.69 71 VAL A CA 1
ATOM 573 C C . VAL A 1 71 ? -12.629 -12.368 9.615 1.00 89.69 71 VAL A C 1
ATOM 575 O O . VAL A 1 71 ? -13.232 -12.591 10.661 1.00 89.69 71 VAL A O 1
ATOM 578 N N . ARG A 1 72 ? -13.264 -12.172 8.453 1.00 89.88 72 ARG A N 1
ATOM 579 C CA . ARG A 1 72 ? -14.721 -12.315 8.312 1.00 89.88 72 ARG A CA 1
ATOM 580 C C . ARG A 1 72 ? -15.167 -13.752 8.554 1.00 89.88 72 ARG A C 1
ATOM 582 O O . ARG A 1 72 ? -16.015 -13.953 9.403 1.00 89.88 72 ARG A O 1
ATOM 589 N N . GLN A 1 73 ? -14.528 -14.732 7.916 1.00 90.44 73 GLN A N 1
ATOM 590 C CA . GLN A 1 73 ? -14.850 -16.151 8.108 1.00 90.44 73 GLN A CA 1
ATOM 591 C C . GLN A 1 73 ? -14.756 -16.587 9.573 1.00 90.44 73 GLN A C 1
ATOM 593 O O . GLN A 1 73 ? -15.636 -17.286 10.060 1.00 90.44 73 GLN A O 1
ATOM 598 N N . VAL A 1 74 ? -13.720 -16.139 10.289 1.00 88.62 74 VAL A N 1
ATOM 599 C CA . VAL A 1 74 ? -13.594 -16.401 11.729 1.00 88.62 74 VAL A CA 1
ATOM 600 C C . VAL A 1 74 ? -14.729 -15.735 12.504 1.00 88.62 74 VAL A C 1
ATOM 602 O O . VAL A 1 74 ? -15.324 -16.361 13.365 1.00 88.62 74 VAL A O 1
ATOM 605 N N . ASN A 1 75 ? -15.065 -14.482 12.196 1.00 88.44 75 ASN A N 1
ATOM 606 C CA . ASN A 1 75 ? -16.120 -13.760 12.909 1.00 88.44 75 ASN A CA 1
ATOM 607 C C . ASN A 1 75 ? -17.541 -14.254 12.606 1.00 88.44 75 ASN A C 1
ATOM 609 O O . ASN A 1 75 ? -18.425 -14.055 13.438 1.00 88.44 75 ASN A O 1
ATOM 613 N N . ASP A 1 76 ? -17.751 -14.843 11.432 1.00 89.88 76 ASP A N 1
ATOM 614 C CA . ASP A 1 76 ? -19.036 -15.380 10.986 1.00 89.88 76 ASP A CA 1
ATOM 615 C C . ASP A 1 76 ? -19.259 -16.819 11.487 1.00 89.88 76 ASP A C 1
ATOM 617 O O . ASP A 1 76 ? -20.375 -17.333 11.403 1.00 89.88 76 ASP A O 1
ATOM 621 N N . SER A 1 77 ? -18.224 -17.476 12.030 1.00 86.19 77 SER A N 1
ATOM 622 C CA . SER A 1 77 ? -18.349 -18.820 12.591 1.00 86.19 77 SER A CA 1
ATOM 623 C C . SER A 1 77 ? -19.129 -18.799 13.915 1.00 86.19 77 SER A C 1
ATOM 625 O O . SER A 1 77 ? -18.750 -18.080 14.847 1.00 86.19 77 SER A O 1
ATOM 627 N N . PRO A 1 78 ? -20.187 -19.620 14.053 1.00 79.94 78 PRO A N 1
ATOM 628 C CA . PRO A 1 78 ? -20.950 -19.718 15.295 1.00 79.94 78 PRO A CA 1
ATOM 629 C C . PRO A 1 78 ? -20.177 -20.430 16.418 1.00 79.94 78 PRO A C 1
ATOM 631 O O . PRO A 1 78 ? -20.578 -20.349 17.576 1.00 79.94 78 PRO A O 1
ATOM 634 N N . GLU A 1 79 ? -19.074 -21.115 16.102 1.00 85.69 79 GLU A N 1
ATOM 635 C CA . GLU A 1 79 ? -18.288 -21.895 17.068 1.00 85.69 79 GLU A CA 1
ATOM 636 C C . GLU A 1 79 ? -17.236 -21.063 17.818 1.00 85.69 79 GLU A C 1
ATOM 638 O O . GLU A 1 79 ? -16.711 -21.485 18.849 1.00 85.69 79 GLU A O 1
ATOM 643 N N . THR A 1 80 ? -16.910 -19.866 17.331 1.00 75.44 80 THR A N 1
ATOM 644 C CA . THR A 1 80 ? -15.868 -19.022 17.926 1.00 75.44 80 THR A CA 1
ATOM 645 C C . THR A 1 80 ? -16.444 -18.003 18.905 1.00 75.44 80 THR A C 1
ATOM 647 O O . THR A 1 80 ? -17.159 -17.080 18.529 1.00 75.44 80 THR A O 1
ATOM 650 N N . THR A 1 81 ? -16.056 -18.103 20.180 1.00 83.38 81 THR A N 1
ATOM 651 C CA . THR A 1 81 ? -16.436 -17.137 21.235 1.00 83.38 81 THR A CA 1
ATOM 652 C C . THR A 1 81 ? -15.724 -15.783 21.102 1.00 83.38 81 THR A C 1
ATOM 654 O O . THR A 1 81 ? -16.121 -14.794 21.719 1.00 83.38 81 THR A O 1
ATOM 657 N N . TRP A 1 82 ? -14.642 -15.717 20.324 1.00 80.62 82 TRP A N 1
ATOM 658 C CA . TRP A 1 82 ? -13.782 -14.542 20.197 1.00 80.62 82 TRP A CA 1
ATOM 659 C C . TRP A 1 82 ? -13.870 -13.930 18.797 1.00 80.62 82 TRP A C 1
ATOM 661 O O . TRP A 1 82 ? -14.000 -14.637 17.804 1.00 80.62 82 TRP A O 1
ATOM 671 N N . LYS A 1 83 ? -13.777 -12.595 18.719 1.00 83.38 83 LYS A N 1
ATOM 672 C CA . LYS A 1 83 ? -13.812 -11.847 17.453 1.00 83.38 83 LYS A CA 1
ATOM 673 C C . LYS A 1 83 ? -12.420 -11.372 17.051 1.00 83.38 83 LYS A C 1
ATOM 675 O O . LYS A 1 83 ? -11.735 -10.702 17.827 1.00 83.38 83 LYS A O 1
ATOM 680 N N . ALA A 1 84 ? -12.028 -11.663 15.818 1.00 84.81 84 ALA A N 1
ATOM 681 C CA . ALA A 1 84 ? -10.821 -11.147 15.194 1.00 84.81 84 ALA A CA 1
ATOM 682 C C . ALA A 1 84 ? -11.064 -9.743 14.615 1.00 84.81 84 ALA A C 1
ATOM 684 O O . ALA A 1 84 ? -12.133 -9.433 14.085 1.00 84.81 84 ALA A O 1
ATOM 685 N N . LYS A 1 85 ? -10.049 -8.875 14.666 1.00 82.88 85 LYS A N 1
ATOM 686 C CA . LYS A 1 85 ? -10.072 -7.561 14.008 1.00 82.88 85 LYS A CA 1
ATOM 687 C C . LYS A 1 85 ? -8.880 -7.443 13.071 1.00 82.88 85 LYS A C 1
ATOM 689 O O . LYS A 1 85 ? -7.740 -7.572 13.509 1.00 82.88 85 LYS A O 1
ATOM 694 N N . PHE A 1 86 ? -9.148 -7.142 11.802 1.00 83.44 86 PHE A N 1
ATOM 695 C CA . PHE A 1 86 ? -8.095 -6.871 10.832 1.00 83.44 86 PHE A CA 1
ATOM 696 C C . PHE A 1 86 ? -7.327 -5.601 11.223 1.00 83.44 86 PHE A C 1
ATOM 698 O O . PHE A 1 86 ? -7.930 -4.555 11.482 1.00 83.44 86 PHE A O 1
ATOM 705 N N . ASN A 1 87 ? -5.999 -5.697 11.258 1.00 81.75 87 ASN A N 1
ATOM 706 C CA . ASN A 1 87 ? -5.108 -4.580 11.539 1.00 81.75 87 ASN A CA 1
ATOM 707 C C . ASN A 1 87 ? -3.980 -4.526 10.509 1.00 81.75 87 ASN A C 1
ATOM 709 O O . ASN A 1 87 ? -3.012 -5.277 10.600 1.00 81.75 87 ASN A O 1
ATOM 713 N N . LYS A 1 88 ? -4.087 -3.570 9.585 1.00 75.38 88 LYS A N 1
ATOM 714 C CA . LYS A 1 88 ? -3.112 -3.343 8.514 1.00 75.38 88 LYS A CA 1
ATOM 715 C C . LYS A 1 88 ? -1.714 -2.970 9.022 1.00 75.38 88 LYS A C 1
ATOM 717 O O . LYS A 1 88 ? -0.725 -3.231 8.353 1.00 75.38 88 LYS A O 1
ATOM 722 N N . PHE A 1 89 ? -1.622 -2.361 10.202 1.00 73.56 89 PHE A N 1
ATOM 723 C CA . PHE A 1 89 ? -0.361 -1.840 10.729 1.00 73.56 89 PHE A CA 1
ATOM 724 C C . PHE A 1 89 ? 0.361 -2.825 11.655 1.00 73.56 89 PHE A C 1
ATOM 726 O O . PHE A 1 89 ? 1.410 -2.489 12.193 1.00 73.56 89 PHE A O 1
ATOM 733 N N . GLY A 1 90 ? -0.210 -4.008 11.922 1.00 63.75 90 GLY A N 1
ATOM 734 C CA . GLY A 1 90 ? 0.384 -5.014 12.816 1.00 63.75 90 GLY A CA 1
ATOM 735 C C . GLY A 1 90 ? 0.551 -4.574 14.281 1.00 63.75 90 GLY A C 1
ATOM 736 O O . GLY A 1 90 ? 1.006 -5.354 15.115 1.00 63.75 90 GLY A O 1
ATOM 737 N N . VAL A 1 91 ? 0.165 -3.342 14.630 1.00 61.62 91 VAL A N 1
ATOM 738 C CA . VAL A 1 91 ? 0.302 -2.797 15.984 1.00 61.62 91 VAL A CA 1
ATOM 739 C C . VAL A 1 91 ? -0.618 -3.562 16.931 1.00 61.62 91 VAL A C 1
ATOM 741 O O . VAL A 1 91 ? -1.840 -3.405 16.892 1.00 61.62 91 VAL A O 1
ATOM 744 N N . LYS A 1 92 ? -0.048 -4.391 17.811 1.00 58.84 92 LYS A N 1
ATOM 745 C CA . LYS A 1 92 ? -0.810 -5.028 18.891 1.00 58.84 92 LYS A CA 1
ATOM 746 C C . LYS A 1 92 ? -1.461 -3.921 19.717 1.00 58.84 92 LYS A C 1
ATOM 748 O O . LYS A 1 92 ? -0.775 -3.187 20.427 1.00 58.84 92 LYS A O 1
ATOM 753 N N . THR A 1 93 ? -2.781 -3.777 19.620 1.00 59.94 93 THR A N 1
ATOM 754 C CA . THR A 1 93 ? -3.509 -2.868 20.503 1.00 59.94 93 THR A CA 1
ATOM 755 C C . THR A 1 93 ? -3.454 -3.482 21.892 1.00 59.94 93 THR A C 1
ATOM 757 O O . THR A 1 93 ? -4.210 -4.399 22.204 1.00 59.94 93 THR A O 1
ATOM 760 N N . LYS A 1 94 ? -2.515 -3.021 22.728 1.00 60.56 94 LYS A N 1
ATOM 761 C CA . LYS A 1 94 ? -2.539 -3.306 24.163 1.00 60.56 94 LYS A CA 1
ATOM 762 C C . LYS A 1 94 ? -3.789 -2.638 24.729 1.00 60.56 94 LYS A C 1
ATOM 764 O O . LYS A 1 94 ? -3.761 -1.488 25.151 1.00 60.56 94 LYS A O 1
ATOM 769 N N . LYS A 1 95 ? -4.915 -3.347 24.679 1.00 58.59 95 LYS A N 1
ATOM 770 C CA . LYS A 1 95 ? -6.083 -3.014 25.483 1.00 58.59 95 LYS A CA 1
ATOM 771 C C . LYS A 1 95 ? -5.753 -3.461 26.894 1.00 58.59 95 LYS A C 1
ATOM 773 O O . LYS A 1 95 ? -5.965 -4.613 27.253 1.00 58.59 95 LYS A O 1
ATOM 778 N N . TYR A 1 96 ? -5.156 -2.568 27.665 1.00 59.72 96 TYR A N 1
ATOM 779 C CA . TYR A 1 96 ? -5.089 -2.768 29.097 1.00 59.72 96 TYR A CA 1
ATOM 780 C C . TYR A 1 96 ? -6.538 -2.701 29.593 1.00 59.72 96 TYR A C 1
ATOM 782 O O . TYR A 1 96 ? -7.177 -1.663 29.459 1.00 59.72 96 TYR A O 1
ATOM 790 N N . GLY A 1 97 ? -7.101 -3.829 30.027 1.00 54.84 97 GLY A N 1
ATOM 791 C CA . GLY A 1 97 ? -8.522 -3.994 30.362 1.00 54.84 97 GLY A CA 1
ATOM 792 C C . GLY A 1 97 ? -8.985 -3.231 31.605 1.00 54.84 97 GLY A C 1
ATOM 793 O O . GLY A 1 97 ? -9.838 -3.724 32.331 1.00 54.84 97 GLY A O 1
ATOM 794 N N . PHE A 1 98 ? -8.413 -2.061 31.880 1.00 62.28 98 PHE A N 1
ATOM 795 C CA . PHE A 1 98 ? -8.853 -1.192 32.951 1.00 62.28 98 PHE A CA 1
ATOM 796 C C . PHE A 1 98 ? -9.858 -0.173 32.413 1.00 62.28 98 PHE A C 1
ATOM 798 O O . PHE A 1 98 ? -9.646 0.499 31.401 1.00 62.28 98 PHE A O 1
ATOM 805 N N . THR A 1 99 ? -10.979 -0.054 33.112 1.00 57.31 99 THR A N 1
ATOM 806 C CA . THR A 1 99 ? -11.910 1.051 32.934 1.00 57.31 99 THR A CA 1
ATOM 807 C C . THR A 1 99 ? -11.181 2.310 33.390 1.00 57.31 99 THR A C 1
ATOM 809 O O . THR A 1 99 ? -10.873 2.442 34.572 1.00 57.31 99 THR A O 1
ATOM 812 N N . TYR A 1 100 ? -10.861 3.230 32.477 1.00 52.47 100 TYR A N 1
ATOM 813 C CA . TYR A 1 100 ? -10.428 4.566 32.881 1.00 52.47 100 TYR A CA 1
ATOM 814 C C . TYR A 1 100 ? -11.596 5.204 33.638 1.00 52.47 100 TYR A C 1
ATOM 816 O O . TYR A 1 100 ? -12.539 5.708 33.026 1.00 52.47 100 TYR A O 1
ATOM 824 N N . THR A 1 101 ? -11.554 5.181 34.967 1.00 59.34 101 THR A N 1
ATOM 825 C CA . THR A 1 101 ? -12.380 6.065 35.779 1.00 59.34 101 THR A CA 1
ATOM 826 C C . THR A 1 101 ? -11.841 7.470 35.531 1.00 59.34 101 THR A C 1
ATOM 828 O O . THR A 1 101 ? -10.876 7.917 36.145 1.00 59.34 101 THR A O 1
ATOM 831 N N . ARG A 1 102 ? -12.395 8.164 34.527 1.00 58.31 102 ARG A N 1
ATOM 832 C CA . ARG A 1 102 ? -12.117 9.588 34.330 1.00 58.31 102 ARG A CA 1
ATOM 833 C C . ARG A 1 102 ? -12.559 10.287 35.608 1.00 58.31 102 ARG A C 1
ATOM 835 O O . ARG A 1 102 ? -13.753 10.470 35.822 1.00 58.31 102 ARG A O 1
ATOM 842 N N . ASN A 1 103 ? -11.604 10.655 36.456 1.00 67.12 103 ASN A N 1
ATOM 843 C CA . ASN A 1 103 ? -11.849 11.589 37.539 1.00 67.12 103 ASN A CA 1
ATOM 844 C C . ASN A 1 103 ? -12.158 12.941 36.880 1.00 67.12 103 ASN A C 1
ATOM 846 O O . ASN A 1 103 ? -11.253 13.703 36.544 1.00 67.12 103 ASN A O 1
ATOM 850 N N . ALA A 1 104 ? -13.440 13.169 36.578 1.00 69.56 104 ALA A N 1
ATOM 851 C CA . ALA A 1 104 ? -13.917 14.340 35.850 1.00 69.56 104 ALA A CA 1
ATOM 852 C C . ALA A 1 104 ? -13.482 15.638 36.543 1.00 69.56 104 ALA A C 1
ATOM 854 O O . ALA A 1 104 ? -13.116 16.593 35.866 1.00 69.56 104 ALA A O 1
ATOM 855 N N . THR A 1 105 ? -13.405 15.622 37.874 1.00 73.12 105 THR A N 1
ATOM 856 C CA . THR A 1 105 ? -12.926 16.730 38.701 1.00 73.12 105 THR A CA 1
ATOM 857 C C . THR A 1 105 ? -11.461 17.066 38.420 1.00 73.12 105 THR A C 1
ATOM 859 O O . THR A 1 105 ? -11.143 18.227 38.193 1.00 73.12 105 THR A O 1
ATOM 862 N N . ALA A 1 106 ? -10.581 16.062 38.335 1.00 72.50 106 ALA A N 1
ATOM 863 C CA . ALA A 1 106 ? -9.163 16.277 38.026 1.00 72.50 106 ALA A CA 1
ATOM 864 C C . ALA A 1 106 ? -8.947 16.790 36.591 1.00 72.50 106 ALA A C 1
ATOM 866 O O . ALA A 1 106 ? -8.058 17.597 36.331 1.00 72.50 106 ALA A O 1
ATOM 867 N N . ILE A 1 107 ? -9.781 16.341 35.646 1.00 75.69 107 ILE A N 1
ATOM 868 C CA . ILE A 1 107 ? -9.759 16.857 34.271 1.00 75.69 107 ILE A CA 1
ATOM 869 C C . ILE A 1 107 ? -10.192 18.326 34.260 1.00 75.69 107 ILE A C 1
ATOM 871 O O . ILE A 1 107 ? -9.568 19.140 33.586 1.00 75.69 107 ILE A O 1
ATOM 875 N N . GLN A 1 108 ? -11.233 18.670 35.015 1.00 78.81 108 GLN A N 1
ATOM 876 C CA . GLN A 1 108 ? -11.768 20.025 35.074 1.00 78.81 108 GLN A CA 1
ATOM 877 C C . GLN A 1 108 ? -10.796 21.005 35.744 1.00 78.81 108 GLN A C 1
ATOM 879 O O . GLN A 1 108 ? -10.572 22.088 35.216 1.00 78.81 108 GLN A O 1
ATOM 884 N N . GLU A 1 109 ? -10.125 20.584 36.816 1.00 81.75 109 GLU A N 1
ATOM 885 C CA . GLU A 1 109 ? -9.070 21.360 37.477 1.00 81.75 109 GLU A CA 1
ATOM 886 C C . GLU A 1 109 ? -7.891 21.648 36.530 1.00 81.75 109 GLU A C 1
ATOM 888 O O . GLU A 1 109 ? -7.394 22.775 36.453 1.00 81.75 109 GLU A O 1
ATOM 893 N N . TYR A 1 110 ? -7.489 20.657 35.727 1.00 83.75 110 TYR A N 1
ATOM 894 C CA . TYR A 1 110 ? -6.429 20.841 34.736 1.00 83.75 110 TYR A CA 1
ATOM 895 C C . TYR A 1 110 ? -6.864 21.751 33.577 1.00 83.75 110 TYR A C 1
ATOM 897 O O . TYR A 1 110 ? -6.079 22.573 33.103 1.00 83.75 110 TYR A O 1
ATOM 905 N N . MET A 1 111 ? -8.123 21.652 33.134 1.00 85.94 111 MET A N 1
ATOM 906 C CA . MET A 1 111 ? -8.688 22.569 32.136 1.00 85.94 111 MET A CA 1
ATOM 907 C C . MET A 1 111 ? -8.733 24.013 32.648 1.00 85.94 111 MET A C 1
ATOM 909 O O . MET A 1 111 ? -8.384 24.928 31.901 1.00 85.94 111 MET A O 1
ATOM 913 N N . ASP A 1 112 ? -9.079 24.224 33.919 1.00 88.69 112 ASP A N 1
ATOM 914 C CA . ASP A 1 112 ? -9.073 25.551 34.542 1.00 88.69 112 ASP A CA 1
ATOM 915 C C . ASP A 1 112 ? -7.655 26.129 34.646 1.00 88.69 112 ASP A C 1
ATOM 917 O O . ASP A 1 112 ? -7.448 27.317 34.386 1.00 88.69 112 ASP A O 1
ATOM 921 N N . HIS A 1 113 ? -6.654 25.299 34.953 1.00 86.88 113 HIS A N 1
ATOM 922 C CA . HIS A 1 113 ? -5.246 25.706 34.937 1.00 86.88 113 HIS A CA 1
ATOM 923 C C . HIS A 1 113 ? -4.787 26.152 33.546 1.00 86.88 113 HIS A C 1
ATOM 925 O O . HIS A 1 113 ? -4.157 27.204 33.411 1.00 86.88 113 HIS A O 1
ATOM 931 N N . ILE A 1 114 ? -5.135 25.391 32.506 1.00 86.75 114 ILE A N 1
ATOM 932 C CA . ILE A 1 114 ? -4.810 25.745 31.121 1.00 86.75 114 ILE A CA 1
ATOM 933 C C . ILE A 1 114 ? -5.491 27.061 30.739 1.00 86.75 114 ILE A C 1
ATOM 935 O O . ILE A 1 114 ? -4.841 27.954 30.198 1.00 86.75 114 ILE A O 1
ATOM 939 N N . LYS A 1 115 ? -6.775 27.226 31.065 1.00 87.19 115 LYS A N 1
ATOM 940 C CA . LYS A 1 115 ? -7.515 28.455 30.765 1.00 87.19 115 LYS A CA 1
ATOM 941 C C . LYS A 1 115 ? -6.871 29.683 31.418 1.00 87.19 115 LYS A C 1
ATOM 943 O O . LYS A 1 115 ? -6.623 30.673 30.735 1.00 87.19 115 LYS A O 1
ATOM 948 N N . ARG A 1 116 ? -6.506 29.591 32.702 1.00 89.19 116 ARG A N 1
ATOM 949 C CA . ARG A 1 116 ? -5.796 30.661 33.428 1.00 89.19 116 ARG A CA 1
ATOM 950 C C . ARG A 1 116 ? -4.428 30.977 32.823 1.00 89.19 116 ARG A C 1
ATOM 952 O O . ARG A 1 116 ? -4.043 32.141 32.768 1.00 89.19 116 ARG A O 1
ATOM 959 N N . PHE A 1 117 ? -3.702 29.964 32.349 1.00 87.25 117 PHE A N 1
ATOM 960 C CA . PHE A 1 117 ? -2.429 30.164 31.658 1.00 87.25 117 PHE A CA 1
ATOM 961 C C . PHE A 1 117 ? -2.612 30.953 30.354 1.00 87.25 117 PHE A C 1
ATOM 963 O O . PHE A 1 117 ? -1.889 31.923 30.125 1.00 87.25 117 PHE A O 1
ATOM 970 N N . PHE A 1 118 ? -3.614 30.609 29.540 1.00 83.69 118 PHE A N 1
ATOM 971 C CA . PHE A 1 118 ? -3.925 31.338 28.303 1.00 83.69 118 PHE A CA 1
ATOM 972 C C . PHE A 1 118 ? -4.448 32.759 28.546 1.00 83.69 118 PHE A C 1
ATOM 974 O O . PHE A 1 118 ? -4.180 33.661 27.755 1.00 83.69 118 PHE A O 1
ATOM 981 N N . GLU A 1 119 ? -5.156 32.986 29.650 1.00 85.25 119 GLU A N 1
ATOM 982 C CA . GLU A 1 119 ? -5.623 34.318 30.044 1.00 85.25 119 GLU A CA 1
ATOM 983 C C . GLU A 1 119 ? -4.522 35.195 30.664 1.00 85.25 119 GLU A C 1
ATOM 985 O O . GLU A 1 119 ? -4.724 36.408 30.808 1.00 85.25 119 GLU A O 1
ATOM 990 N N . SER A 1 120 ? -3.367 34.609 31.003 1.00 87.88 120 SER A N 1
ATOM 991 C CA . SER A 1 120 ? -2.263 35.315 31.645 1.00 87.88 120 SER A CA 1
ATOM 992 C C . SER A 1 120 ? -1.661 36.398 30.748 1.00 87.88 120 SER A C 1
ATOM 994 O O . SER A 1 120 ? -1.520 36.252 29.534 1.00 87.88 120 SER A O 1
ATOM 996 N N . GLU A 1 121 ? -1.245 37.487 31.387 1.00 81.44 121 GLU A N 1
ATOM 997 C CA . GLU A 1 121 ? -0.506 38.602 30.786 1.00 81.44 121 GLU A CA 1
ATOM 998 C C . GLU A 1 121 ? 0.725 38.146 29.986 1.00 81.44 121 GLU A C 1
ATOM 1000 O O . GLU A 1 121 ? 1.030 38.708 28.937 1.00 81.44 121 GLU A O 1
ATOM 1005 N N . ALA A 1 122 ? 1.425 37.118 30.477 1.00 80.62 122 ALA A N 1
ATOM 1006 C CA . ALA A 1 122 ? 2.617 36.571 29.836 1.00 80.62 122 ALA A CA 1
ATOM 1007 C C . ALA A 1 122 ? 2.282 35.838 28.529 1.00 80.62 122 ALA A C 1
ATOM 1009 O O . ALA A 1 122 ? 2.977 36.022 27.533 1.00 80.62 122 ALA A O 1
ATOM 1010 N N . MET A 1 123 ? 1.200 35.052 28.509 1.00 80.75 123 MET A N 1
ATOM 1011 C CA . MET A 1 123 ? 0.766 34.341 27.304 1.00 80.75 123 MET A CA 1
ATOM 1012 C C . MET A 1 123 ? 0.128 35.290 26.285 1.00 80.75 123 MET A C 1
ATOM 1014 O O . MET A 1 123 ? 0.390 35.175 25.090 1.00 80.75 123 MET A O 1
ATOM 1018 N N . LYS A 1 124 ? -0.643 36.284 26.742 1.00 79.69 124 LYS A N 1
ATOM 1019 C CA . LYS A 1 124 ? -1.194 37.333 25.869 1.00 79.69 124 LYS A CA 1
ATOM 1020 C C . LYS A 1 124 ? -0.093 38.119 25.157 1.00 79.69 124 LYS A C 1
ATOM 1022 O O . LYS A 1 124 ? -0.191 38.316 23.954 1.00 79.69 124 LYS A O 1
ATOM 1027 N N . ARG A 1 125 ? 0.991 38.462 25.863 1.00 81.12 125 ARG A N 1
ATOM 1028 C CA . ARG A 1 125 ?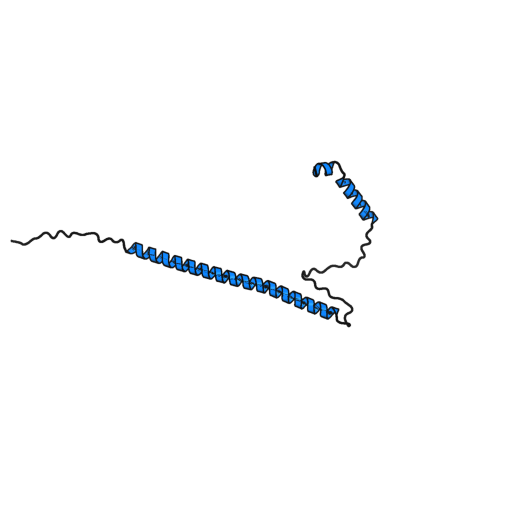 2.194 39.082 25.275 1.00 81.12 125 ARG A CA 1
ATOM 1029 C C . ARG A 1 125 ? 2.964 38.185 24.304 1.00 81.12 125 ARG A C 1
ATOM 1031 O O . ARG A 1 125 ? 3.763 38.696 23.538 1.00 81.12 125 ARG A O 1
ATOM 1038 N N . HIS A 1 126 ? 2.793 36.866 24.374 1.00 78.50 126 HIS A N 1
ATOM 1039 C CA . HIS A 1 126 ? 3.447 35.931 23.457 1.00 78.50 126 HIS A CA 1
ATOM 1040 C C . HIS A 1 126 ? 2.658 35.738 22.152 1.00 78.50 126 HIS A C 1
ATOM 1042 O O . HIS A 1 126 ? 3.244 35.414 21.124 1.00 78.50 126 HIS A O 1
ATOM 1048 N N . ILE A 1 127 ? 1.333 35.908 22.201 1.00 76.75 127 ILE A N 1
ATOM 1049 C CA . ILE A 1 127 ? 0.429 35.737 21.052 1.00 76.75 127 ILE A CA 1
ATOM 1050 C C . ILE A 1 127 ? 0.272 37.038 20.241 1.00 76.75 127 ILE A C 1
ATOM 1052 O O . ILE A 1 127 ? -0.070 36.972 19.060 1.00 76.75 127 ILE A O 1
ATOM 1056 N N . GLN A 1 128 ? 0.491 38.198 20.867 1.00 56.06 128 GLN A N 1
ATOM 1057 C CA . GLN A 1 128 ? 0.305 39.532 20.287 1.00 56.06 128 GLN A CA 1
ATOM 1058 C C . GLN A 1 128 ? 1.630 40.142 19.826 1.00 56.06 128 GLN A C 1
ATOM 1060 O O . GLN A 1 128 ? 1.630 40.747 18.732 1.00 56.06 128 GLN A O 1
#

Radius of gyration: 43.05 Å; chains: 1; bounding box: 97×61×115 Å

Sequence (128 aa):
MMYQKDDRFDVRPQSSSSRRKCGWTVCIVVGLLALIGLAIFLGWAGVMLYKHYVSDVNDKRENDDYLRKLVRQVNDSPETTWKAKFNKFGVKTKKYGFTYTRNATAIQEYMDHIKRFFESEAMKRHIQ

Foldseek 3Di:
DDDDDDPPPPPDPPDPPPPVVVVVVVVVVVVVVVVVVVVVVVVVVVVVVVVVVVCVVVVLVVVLVVVVVVQVVQQVDPPDPDHDDRDSVPDPPPPPVDDPPPPVVVVVVVVVVVVVVCVDPVNVVVVD

Organism: NCBI:txid2018661

Secondary structure (DSSP, 8-state):
-----------------HHHHHHHHHHHHHHHHHHHHHHHHHHHHHHHHHHHHHHHHHHHHHHHHHHHHHHHHHHH-TT-SS-----TT--------------HHHHHHHHHHHHHHHHSHHHHHHH-